Protein AF-A0A951G9G2-F1 (afdb_monomer_lite)

Secondary structure (DSSP, 8-state):
-----S-EEEEEEEETTTTEEEEEEEETTT--EEEEEEEEE----HHHHHHHHHTTPPP----------

pLDDT: mean 83.23, std 16.5, range [42.03, 96.5]

Foldseek 3Di:
DDPLPDDWDWDWDQPPVQQKIWIFTARPVPRDTDDTQDIDRHNDDPVVVVVCVVVVHDDDDDPDPRPGD

Radius of gyration: 15.07 Å; chains: 1; bounding box: 33×27×43 Å

Structure (mmCIF, N/CA/C/O backbone):
data_AF-A0A951G9G2-F1
#
_entry.id   AF-A0A951G9G2-F1
#
loop_
_atom_site.group_PDB
_atom_site.id
_atom_site.type_symbol
_atom_site.label_atom_id
_atom_site.label_alt_id
_atom_site.label_comp_id
_atom_site.label_asym_id
_atom_site.label_entity_id
_atom_site.label_seq_id
_atom_site.pdbx_PDB_ins_code
_atom_site.Cartn_x
_atom_site.Cartn_y
_atom_site.Cartn_z
_atom_site.occupancy
_atom_site.B_iso_or_equiv
_atom_site.auth_seq_id
_atom_site.auth_comp_id
_atom_site.auth_asym_id
_atom_site.auth_atom_id
_atom_site.pdbx_PDB_model_num
ATOM 1 N N . MET A 1 1 ? 15.134 6.356 -19.356 1.00 79.00 1 MET A N 1
ATOM 2 C CA . MET A 1 1 ? 14.442 5.055 -19.222 1.00 79.00 1 MET A CA 1
ATOM 3 C C . MET A 1 1 ? 14.957 4.395 -17.952 1.00 79.00 1 MET A C 1
ATOM 5 O O . MET A 1 1 ? 16.169 4.351 -17.790 1.00 79.00 1 MET A O 1
ATOM 9 N N . CYS A 1 2 ? 14.085 4.008 -17.017 1.00 91.81 2 CYS A N 1
ATOM 10 C CA . CYS A 1 2 ? 14.500 3.295 -15.804 1.00 91.81 2 CYS A CA 1
ATOM 11 C C . CYS A 1 2 ? 14.531 1.792 -16.107 1.00 91.81 2 CYS A C 1
ATOM 13 O O . CYS A 1 2 ? 13.587 1.272 -16.689 1.00 91.81 2 CYS A O 1
ATOM 15 N N . ASP A 1 3 ? 15.620 1.123 -15.744 1.00 91.50 3 ASP A N 1
ATOM 16 C CA . ASP A 1 3 ? 15.808 -0.326 -15.890 1.00 91.50 3 ASP A CA 1
ATOM 17 C C . ASP A 1 3 ? 15.155 -1.130 -14.755 1.00 91.50 3 ASP A C 1
ATOM 19 O O . ASP A 1 3 ? 15.036 -2.347 -14.852 1.00 91.50 3 ASP A O 1
ATOM 23 N N . HIS A 1 4 ? 14.703 -0.447 -13.697 1.00 90.81 4 HIS A N 1
ATOM 24 C CA . HIS A 1 4 ? 14.110 -1.029 -12.493 1.00 90.81 4 HIS A CA 1
ATOM 25 C C . HIS A 1 4 ? 15.008 -2.065 -11.805 1.00 90.81 4 HIS A C 1
ATOM 27 O O . HIS A 1 4 ? 14.519 -2.952 -11.120 1.00 90.81 4 HIS A O 1
ATOM 33 N N . LEU A 1 5 ? 16.325 -1.942 -11.954 1.00 87.69 5 LEU A N 1
ATOM 34 C CA . LEU A 1 5 ? 17.289 -2.755 -11.224 1.00 87.69 5 LEU A CA 1
ATOM 35 C C . LEU A 1 5 ? 17.731 -1.967 -9.985 1.00 87.69 5 LEU A C 1
ATOM 37 O O . LEU A 1 5 ? 18.271 -0.863 -10.104 1.00 87.69 5 LEU A O 1
ATOM 41 N N . GLY A 1 6 ? 17.460 -2.495 -8.792 1.00 86.44 6 GLY A N 1
ATOM 42 C CA . GLY A 1 6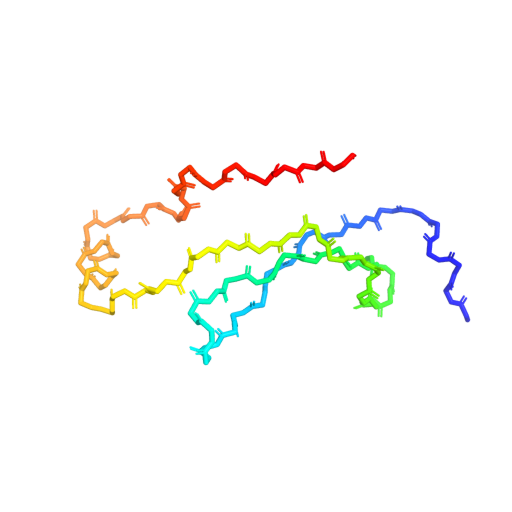 ? 17.828 -1.847 -7.534 1.00 86.44 6 GLY A CA 1
ATOM 43 C C . GLY A 1 6 ? 16.813 -2.062 -6.420 1.00 86.44 6 GLY A C 1
ATOM 44 O O . GLY A 1 6 ? 16.133 -3.085 -6.372 1.00 86.44 6 GLY A O 1
ATOM 45 N N . THR A 1 7 ? 16.755 -1.098 -5.507 1.00 93.25 7 THR A N 1
ATOM 46 C CA . THR A 1 7 ? 15.877 -1.132 -4.340 1.00 93.25 7 THR A CA 1
ATOM 47 C C . THR A 1 7 ? 14.446 -0.736 -4.688 1.00 93.25 7 THR A C 1
ATOM 49 O O . THR A 1 7 ? 14.172 -0.050 -5.683 1.00 93.25 7 THR A O 1
ATOM 52 N N . TYR A 1 8 ? 13.536 -1.203 -3.840 1.00 95.38 8 TYR A N 1
ATOM 53 C CA . TYR A 1 8 ? 12.118 -0.919 -3.923 1.00 95.38 8 TYR A CA 1
ATOM 54 C C . TYR A 1 8 ? 11.598 -0.512 -2.553 1.00 95.38 8 TYR A C 1
ATOM 56 O O . TYR A 1 8 ? 11.939 -1.134 -1.544 1.00 95.38 8 TYR A O 1
ATOM 64 N N . SER A 1 9 ? 10.700 0.463 -2.548 1.00 94.62 9 SER A N 1
ATOM 65 C CA . SER A 1 9 ? 9.922 0.839 -1.378 1.00 94.62 9 SER A CA 1
ATOM 66 C C . SER A 1 9 ? 8.569 0.145 -1.409 1.00 94.62 9 SER A C 1
ATOM 68 O O . SER A 1 9 ? 7.923 0.044 -2.455 1.00 94.62 9 SER A O 1
ATOM 70 N N . GLY A 1 10 ? 8.118 -0.308 -0.241 1.00 95.81 10 GLY A N 1
ATOM 71 C CA . GLY A 1 10 ? 6.742 -0.749 -0.050 1.00 95.81 10 GLY A CA 1
ATOM 72 C C . GLY A 1 10 ? 5.810 0.450 0.102 1.00 95.81 10 GLY A C 1
ATOM 73 O O . GLY A 1 10 ? 6.102 1.377 0.857 1.00 95.81 10 GLY A O 1
ATOM 74 N N . ALA A 1 11 ? 4.675 0.421 -0.587 1.00 94.69 11 ALA A N 1
ATOM 75 C CA . ALA A 1 11 ? 3.598 1.387 -0.416 1.00 94.69 11 ALA A CA 1
ATOM 76 C C . ALA A 1 11 ? 2.250 0.674 -0.281 1.00 94.69 11 ALA A C 1
ATOM 78 O O . ALA A 1 11 ? 2.070 -0.454 -0.745 1.00 94.69 11 ALA A O 1
ATOM 79 N N . SER A 1 12 ? 1.288 1.344 0.349 1.00 94.69 12 SER A N 1
ATOM 80 C CA . SER A 1 12 ? -0.088 0.872 0.449 1.00 94.69 12 SER A CA 1
ATOM 81 C C . SER A 1 12 ? -1.045 1.884 -0.171 1.00 94.69 12 SER A C 1
ATOM 83 O O . SER A 1 12 ? -0.868 3.098 -0.060 1.00 94.69 12 SER A O 1
ATOM 85 N N . ARG A 1 13 ? -2.077 1.378 -0.846 1.00 93.00 13 ARG A N 1
ATOM 86 C CA . ARG A 1 13 ? -3.147 2.185 -1.427 1.00 93.00 13 ARG A CA 1
ATOM 87 C C . ARG A 1 13 ? -4.485 1.720 -0.888 1.00 93.00 13 ARG A C 1
ATOM 89 O O . ARG A 1 13 ? -4.837 0.550 -1.015 1.00 93.00 13 ARG A O 1
ATOM 96 N N . TYR A 1 14 ? -5.243 2.650 -0.321 1.00 92.94 14 TYR A N 1
ATOM 97 C CA . TYR A 1 14 ? -6.572 2.355 0.191 1.00 92.94 14 TYR A CA 1
ATOM 98 C C . TYR A 1 14 ? -7.604 2.302 -0.938 1.00 92.94 14 TYR A C 1
ATOM 100 O O . TYR A 1 14 ? -7.846 3.295 -1.628 1.00 92.94 14 TYR A O 1
ATOM 108 N N . LEU A 1 15 ? -8.216 1.133 -1.113 1.00 93.44 15 LEU A N 1
ATOM 109 C CA . LEU A 1 15 ? -9.321 0.882 -2.027 1.00 93.44 15 LEU A CA 1
ATOM 110 C C . LEU A 1 15 ? -10.628 0.960 -1.237 1.00 93.44 15 LEU A C 1
ATOM 112 O O . LEU A 1 15 ? -11.137 -0.040 -0.736 1.00 93.44 15 LEU A O 1
ATOM 116 N N . ARG A 1 16 ? -11.167 2.176 -1.114 1.00 90.31 16 ARG A N 1
ATOM 117 C CA . ARG A 1 16 ? -12.343 2.463 -0.275 1.00 90.31 16 ARG A CA 1
ATOM 118 C C . ARG A 1 16 ? -13.561 1.601 -0.615 1.00 90.31 16 ARG A C 1
ATOM 120 O O . ARG A 1 16 ? -14.245 1.164 0.299 1.00 90.31 16 ARG A O 1
ATOM 127 N N . GLU A 1 17 ? -13.830 1.377 -1.899 1.00 92.62 17 GLU A N 1
ATOM 128 C CA . GLU A 1 17 ? -15.004 0.612 -2.348 1.00 92.62 17 GLU A CA 1
ATOM 129 C C . GLU A 1 17 ? -14.929 -0.867 -1.948 1.00 92.62 17 GLU A C 1
ATOM 131 O O . GLU A 1 17 ? -15.949 -1.463 -1.616 1.00 92.62 17 GLU A O 1
ATOM 136 N N . ALA A 1 18 ? -13.722 -1.439 -1.920 1.00 92.00 18 ALA A N 1
ATOM 137 C CA . ALA A 1 18 ? -13.490 -2.810 -1.471 1.00 92.00 18 ALA A CA 1
ATOM 138 C C . ALA A 1 18 ? -13.327 -2.904 0.060 1.00 92.00 18 ALA A C 1
ATOM 140 O O . ALA A 1 18 ? -13.593 -3.941 0.667 1.00 92.00 18 ALA A O 1
ATOM 141 N N . GLY A 1 19 ? -12.926 -1.804 0.704 1.00 92.19 19 GLY A N 1
ATOM 14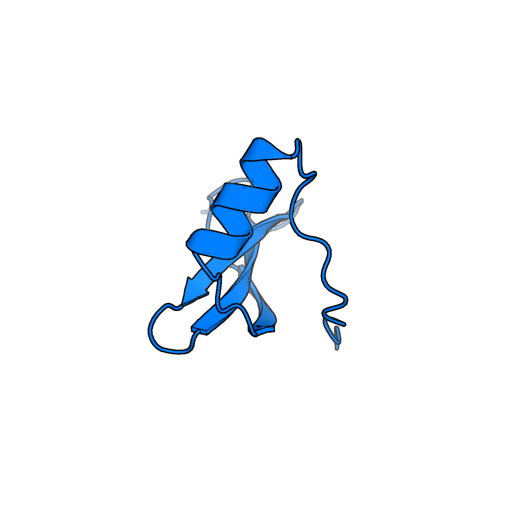2 C CA . GLY A 1 19 ? -12.515 -1.816 2.104 1.00 92.19 19 GLY A CA 1
ATOM 143 C C . GLY A 1 19 ? -11.220 -2.605 2.290 1.00 92.19 19 GLY A C 1
ATOM 144 O O . GLY A 1 19 ? -11.128 -3.405 3.215 1.00 92.19 19 GLY A O 1
ATOM 145 N N . GLU A 1 20 ? -10.253 -2.397 1.393 1.00 95.25 20 GLU A N 1
ATOM 146 C CA . GLU A 1 20 ? -8.978 -3.121 1.339 1.00 95.25 20 GLU A CA 1
ATOM 147 C C . GLU A 1 20 ? -7.791 -2.148 1.228 1.00 95.25 20 GLU A C 1
ATOM 149 O O . GLU A 1 20 ? -7.882 -1.090 0.597 1.00 95.25 20 GLU A O 1
ATOM 154 N N . LEU A 1 21 ? -6.637 -2.525 1.781 1.00 95.44 21 LEU A N 1
ATOM 155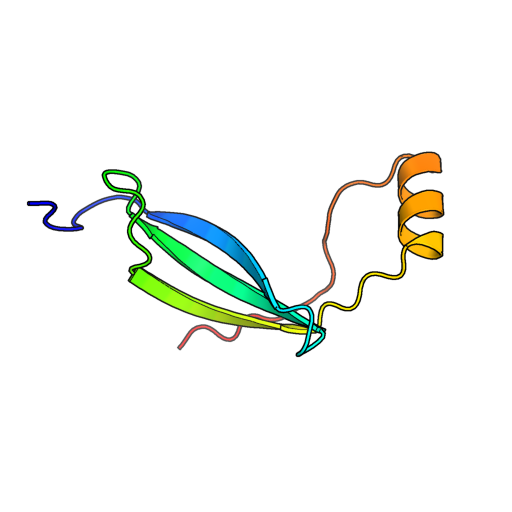 C CA . LEU A 1 21 ? -5.334 -1.969 1.422 1.00 95.44 21 LEU A CA 1
ATOM 156 C C . LEU A 1 21 ? -4.683 -2.856 0.369 1.00 95.44 21 LEU A C 1
ATOM 158 O O . LEU A 1 21 ? -4.430 -4.036 0.601 1.00 95.44 21 LEU A O 1
ATOM 162 N N . ARG A 1 22 ? -4.342 -2.260 -0.769 1.00 95.75 22 ARG A N 1
ATOM 163 C CA . ARG A 1 22 ? -3.509 -2.883 -1.794 1.00 95.75 22 ARG A CA 1
ATOM 164 C C . ARG A 1 22 ? -2.050 -2.541 -1.525 1.00 95.75 22 ARG A C 1
ATOM 166 O O . ARG A 1 22 ? -1.704 -1.363 -1.446 1.00 95.75 22 ARG A O 1
ATOM 173 N N . LEU A 1 23 ? -1.211 -3.557 -1.377 1.00 96.50 23 LEU A N 1
ATOM 174 C CA . LEU A 1 23 ? 0.212 -3.414 -1.082 1.00 96.50 23 LEU A CA 1
ATOM 175 C C . LEU A 1 23 ? 1.013 -3.546 -2.375 1.00 96.50 23 LEU A C 1
ATOM 177 O O . LEU A 1 23 ? 0.829 -4.505 -3.124 1.00 96.50 23 LEU A O 1
ATOM 181 N N . VAL A 1 24 ? 1.893 -2.588 -2.651 1.00 96.19 24 VAL A N 1
ATOM 182 C CA . VAL A 1 24 ? 2.650 -2.516 -3.905 1.00 96.19 24 VAL A CA 1
ATOM 183 C C . VAL A 1 24 ? 4.120 -2.207 -3.663 1.00 96.19 24 VAL A C 1
ATOM 185 O O . VAL A 1 24 ? 4.479 -1.520 -2.706 1.00 96.19 24 VAL A O 1
ATOM 188 N N . LEU A 1 25 ? 4.967 -2.685 -4.570 1.00 96.38 25 LEU A N 1
ATOM 189 C CA . LEU A 1 25 ? 6.352 -2.247 -4.692 1.00 96.38 25 LEU A CA 1
ATOM 190 C C . LEU A 1 25 ? 6.455 -1.076 -5.663 1.00 96.38 25 LEU A C 1
ATOM 192 O O . LEU A 1 25 ? 5.978 -1.150 -6.801 1.00 96.38 25 LEU A O 1
ATOM 196 N N . LEU A 1 26 ? 7.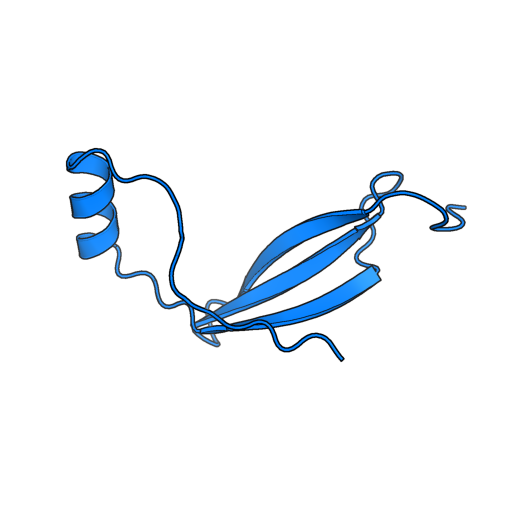136 -0.025 -5.217 1.00 96.19 26 LEU A N 1
ATOM 197 C CA . LEU A 1 26 ? 7.497 1.137 -6.016 1.00 96.19 26 LEU A CA 1
ATOM 198 C C . LEU A 1 26 ? 8.989 1.102 -6.325 1.00 96.19 26 LEU A C 1
ATOM 200 O O . LEU A 1 26 ? 9.811 0.806 -5.462 1.00 96.19 26 LEU A O 1
ATOM 204 N N . CYS A 1 27 ? 9.353 1.429 -7.561 1.00 95.88 27 CYS A N 1
ATOM 205 C CA . CYS A 1 27 ? 10.751 1.646 -7.904 1.00 95.88 27 CYS A CA 1
ATOM 206 C C . CYS A 1 27 ? 11.248 2.948 -7.268 1.00 95.88 27 CYS A C 1
ATOM 208 O O . CYS A 1 27 ? 10.765 4.020 -7.631 1.00 95.88 27 CYS A O 1
ATOM 210 N N . ASP A 1 28 ? 12.271 2.879 -6.417 1.00 95.31 28 ASP A N 1
ATOM 211 C CA . ASP A 1 28 ? 12.780 4.059 -5.697 1.00 95.31 28 ASP A CA 1
ATOM 212 C C . ASP A 1 28 ? 13.323 5.152 -6.624 1.00 95.31 28 ASP A C 1
ATOM 214 O O . ASP A 1 28 ? 13.355 6.328 -6.272 1.00 95.31 28 ASP A O 1
ATOM 218 N N . ARG A 1 29 ? 13.737 4.780 -7.841 1.00 94.56 29 ARG A N 1
ATOM 219 C CA . ARG A 1 29 ? 14.325 5.719 -8.803 1.00 94.56 29 ARG A CA 1
ATOM 220 C C . ARG A 1 29 ? 13.286 6.532 -9.576 1.00 94.56 29 ARG A C 1
ATOM 222 O O . ARG A 1 29 ? 13.560 7.668 -9.943 1.00 94.56 29 ARG A O 1
ATOM 229 N N . CYS A 1 30 ? 12.138 5.941 -9.906 1.00 94.56 30 CYS A N 1
ATOM 230 C CA . CYS A 1 30 ? 11.154 6.568 -10.803 1.00 94.56 30 CYS A CA 1
ATOM 231 C C . CYS A 1 30 ? 9.718 6.569 -10.271 1.00 94.56 30 CYS A C 1
ATOM 233 O O . CYS A 1 30 ? 8.830 7.083 -10.943 1.00 94.56 30 CYS A O 1
ATOM 235 N N . GLY A 1 31 ? 9.474 5.975 -9.104 1.00 93.62 31 GLY A N 1
ATOM 236 C CA . GLY A 1 31 ? 8.156 5.897 -8.477 1.00 93.62 31 GLY A CA 1
ATOM 237 C C . GLY A 1 31 ? 7.165 4.963 -9.173 1.00 93.62 31 GLY A C 1
ATOM 238 O O . GLY A 1 31 ? 6.022 4.875 -8.742 1.00 93.62 31 GLY A O 1
ATOM 239 N N . ALA A 1 32 ? 7.567 4.263 -10.239 1.00 95.06 32 ALA A N 1
ATOM 240 C CA . ALA A 1 32 ? 6.671 3.362 -10.952 1.00 95.06 32 ALA A CA 1
ATOM 241 C C . ALA A 1 32 ? 6.249 2.183 -10.061 1.00 95.06 32 ALA A C 1
ATOM 243 O O . ALA A 1 32 ? 7.109 1.523 -9.469 1.00 95.06 32 ALA A O 1
ATOM 244 N N . GLU A 1 33 ? 4.946 1.891 -10.024 1.00 95.25 33 GLU A N 1
ATOM 245 C CA . GLU A 1 33 ? 4.413 0.644 -9.466 1.00 95.25 33 GLU A CA 1
ATOM 246 C C . GLU A 1 33 ? 4.939 -0.543 -10.286 1.00 95.25 33 GLU A C 1
ATOM 248 O O . GLU A 1 33 ? 4.899 -0.531 -11.518 1.00 95.25 33 GLU A O 1
ATOM 253 N N . ARG A 1 34 ? 5.470 -1.562 -9.605 1.00 94.12 34 ARG A N 1
ATOM 254 C CA . ARG A 1 34 ? 6.099 -2.726 -10.251 1.00 94.12 34 ARG A CA 1
ATOM 255 C C . ARG A 1 34 ? 5.326 -4.007 -10.037 1.00 94.12 34 ARG A C 1
ATOM 257 O O . ARG A 1 34 ? 5.121 -4.758 -10.984 1.00 94.12 34 ARG A O 1
ATOM 264 N N . GLN A 1 35 ? 4.925 -4.250 -8.798 1.00 93.31 35 GLN A N 1
ATOM 265 C CA . GLN A 1 35 ? 4.278 -5.490 -8.409 1.00 93.31 35 GLN A CA 1
ATOM 266 C C . GLN A 1 35 ? 3.309 -5.236 -7.262 1.00 93.31 35 GLN A C 1
ATOM 268 O O . GLN A 1 35 ? 3.619 -4.487 -6.337 1.00 93.31 35 GLN A O 1
ATOM 273 N N . GLU A 1 36 ? 2.143 -5.873 -7.327 1.00 95.38 36 GLU A N 1
ATOM 274 C CA . GLU A 1 36 ? 1.247 -6.013 -6.183 1.00 95.38 36 GLU A CA 1
ATOM 275 C C . GLU A 1 36 ? 1.731 -7.184 -5.325 1.00 95.38 36 GLU A C 1
ATOM 277 O O . GLU A 1 36 ? 1.909 -8.291 -5.827 1.00 95.38 36 GLU A O 1
ATOM 282 N N . LEU A 1 37 ? 1.975 -6.917 -4.044 1.00 94.88 37 LEU A N 1
ATOM 283 C CA . LEU A 1 37 ? 2.398 -7.922 -3.067 1.00 94.88 37 LEU A CA 1
ATOM 284 C C . LEU A 1 37 ? 1.210 -8.655 -2.448 1.00 94.88 37 LEU A C 1
ATOM 286 O O . LEU A 1 37 ? 1.357 -9.764 -1.950 1.00 94.88 37 LEU A O 1
ATOM 290 N N . GLY A 1 38 ? 0.042 -8.021 -2.454 1.00 94.12 38 GLY A N 1
ATOM 291 C CA . GLY A 1 38 ? -1.178 -8.600 -1.928 1.00 94.12 38 GLY A CA 1
ATOM 292 C C . GLY A 1 38 ? -2.169 -7.542 -1.482 1.00 94.12 38 GLY A C 1
ATOM 293 O O . GLY A 1 38 ? -1.983 -6.334 -1.681 1.00 94.12 38 GLY A O 1
ATOM 294 N N . ARG A 1 39 ? -3.232 -8.032 -0.854 1.00 95.50 39 ARG A N 1
ATOM 295 C CA . ARG A 1 39 ? -4.324 -7.221 -0.332 1.00 95.50 39 ARG A CA 1
ATOM 296 C C . ARG A 1 39 ? -4.616 -7.601 1.103 1.00 95.50 39 ARG A C 1
ATOM 298 O O . ARG A 1 39 ? -4.449 -8.753 1.494 1.00 95.50 39 ARG A O 1
ATOM 305 N N . VAL A 1 40 ? -5.025 -6.604 1.868 1.00 93.44 40 VAL A N 1
ATOM 306 C CA . VAL A 1 40 ? -5.365 -6.734 3.280 1.00 93.44 40 VAL A CA 1
ATOM 307 C C . VAL A 1 40 ? -6.723 -6.098 3.490 1.00 93.44 40 VAL A C 1
ATOM 309 O O . VAL A 1 40 ? -6.908 -4.939 3.118 1.00 93.44 40 VAL A O 1
ATOM 312 N N . ASP A 1 41 ? -7.650 -6.824 4.109 1.00 92.50 41 ASP A N 1
ATOM 313 C CA . ASP A 1 41 ? -8.912 -6.242 4.554 1.00 92.50 41 ASP A CA 1
ATOM 314 C C . ASP A 1 41 ? -8.623 -5.074 5.494 1.00 92.50 41 ASP A C 1
ATOM 316 O O . ASP A 1 41 ? -7.929 -5.200 6.506 1.00 92.50 41 ASP A O 1
ATOM 320 N N . TYR A 1 42 ? -9.140 -3.904 5.143 1.00 88.88 42 TYR A N 1
ATOM 321 C CA . TYR A 1 42 ? -8.875 -2.680 5.872 1.00 88.88 42 TYR A CA 1
ATOM 322 C C . TYR A 1 42 ? -10.089 -1.765 5.833 1.00 88.88 42 TYR A C 1
ATOM 324 O O . TYR A 1 42 ? -10.314 -1.004 4.891 1.00 88.88 42 TYR A O 1
ATOM 332 N N . ARG A 1 43 ? -10.873 -1.832 6.906 1.00 87.69 43 ARG A N 1
ATOM 333 C CA . ARG A 1 43 ? -12.058 -1.003 7.125 1.00 87.69 43 ARG A CA 1
ATOM 334 C C . ARG A 1 43 ? -11.840 -0.185 8.393 1.00 87.69 43 ARG A C 1
ATOM 336 O O . ARG A 1 43 ? -12.233 -0.636 9.467 1.00 87.69 43 ARG A O 1
ATOM 343 N N . PRO A 1 44 ? -11.147 0.964 8.301 1.00 82.62 44 PRO A N 1
ATOM 344 C CA . PRO A 1 44 ? -10.868 1.774 9.473 1.00 82.62 44 PRO A CA 1
ATOM 345 C C . PRO A 1 44 ? -12.179 2.329 10.028 1.00 82.62 44 PRO A C 1
ATOM 347 O O . PRO A 1 44 ? -12.947 2.960 9.299 1.00 82.62 44 PRO A O 1
ATOM 350 N N . ASP A 1 45 ? -12.416 2.109 11.318 1.00 86.44 45 ASP A N 1
ATOM 351 C CA . ASP A 1 45 ? -13.487 2.774 12.048 1.00 86.44 45 ASP A CA 1
ATOM 352 C C . ASP A 1 45 ? -12.946 4.113 12.581 1.00 86.44 45 ASP A C 1
ATOM 354 O O . ASP A 1 45 ? -12.070 4.130 13.451 1.00 86.44 45 ASP A O 1
ATOM 358 N N . PRO A 1 46 ? -13.430 5.257 12.068 1.00 83.00 46 PRO A N 1
ATOM 359 C CA . PRO A 1 46 ? -12.893 6.560 12.429 1.00 83.00 46 PRO A CA 1
ATOM 360 C C . PRO A 1 46 ? -13.129 6.934 13.897 1.00 83.00 46 PRO A C 1
ATOM 362 O O . PRO A 1 46 ? -12.450 7.835 14.389 1.00 83.00 46 PRO A O 1
ATOM 365 N N . GLU A 1 47 ? -14.087 6.329 14.599 1.00 87.69 47 GLU A N 1
ATOM 366 C CA . GLU A 1 47 ? -14.283 6.546 16.039 1.00 87.69 47 GLU A CA 1
ATOM 367 C C . GLU A 1 47 ? -13.245 5.771 16.847 1.00 87.69 47 GLU A C 1
ATOM 369 O O . GLU A 1 47 ? -12.581 6.348 17.714 1.00 87.69 47 GLU A O 1
ATOM 374 N N . VAL A 1 48 ? -13.030 4.503 16.492 1.00 84.38 48 VAL A N 1
ATOM 375 C CA . VAL A 1 48 ? -12.009 3.648 17.114 1.00 84.38 48 VAL A CA 1
ATOM 376 C C . VAL A 1 48 ? -10.608 4.212 16.885 1.00 84.38 48 VAL A C 1
ATOM 378 O O . VAL A 1 48 ? -9.824 4.315 17.828 1.00 84.38 48 VAL A O 1
ATOM 381 N N . GLU A 1 49 ? -10.291 4.636 15.661 1.00 81.88 49 GLU A N 1
ATOM 382 C CA . GLU A 1 49 ? -8.976 5.195 15.337 1.00 81.88 49 GLU A CA 1
ATOM 383 C C . GLU A 1 49 ? -8.734 6.541 16.034 1.00 81.88 49 GLU A C 1
ATOM 385 O O . GLU A 1 49 ? -7.641 6.785 16.546 1.00 81.88 49 GLU A O 1
ATOM 390 N N . ARG A 1 50 ? -9.759 7.399 16.154 1.00 83.88 50 ARG A N 1
ATOM 391 C CA . ARG A 1 50 ? -9.656 8.637 16.948 1.00 83.88 50 ARG A CA 1
ATOM 392 C C . ARG A 1 50 ? -9.381 8.347 18.420 1.00 83.88 50 ARG A C 1
ATOM 394 O O . ARG A 1 50 ? -8.518 8.998 19.007 1.00 83.88 50 ARG A O 1
ATOM 401 N N . ALA A 1 51 ? -10.074 7.370 19.004 1.00 84.25 51 ALA A N 1
ATOM 402 C CA . ALA A 1 51 ? -9.837 6.958 20.384 1.00 84.25 51 ALA A CA 1
ATOM 403 C C . ALA A 1 51 ? -8.416 6.395 20.575 1.00 84.25 51 ALA A C 1
ATOM 405 O O . ALA A 1 51 ? -7.744 6.751 21.541 1.00 84.25 51 ALA A O 1
ATOM 406 N N . ARG A 1 52 ? -7.918 5.581 19.631 1.00 78.38 52 ARG A N 1
ATOM 407 C CA . ARG A 1 52 ? -6.543 5.049 19.646 1.00 78.38 52 ARG A CA 1
ATOM 408 C C . ARG A 1 52 ? -5.487 6.144 19.578 1.00 78.38 52 ARG A C 1
ATOM 410 O O . ARG A 1 52 ? -4.537 6.110 20.353 1.00 78.38 52 ARG A O 1
ATOM 417 N N . LEU A 1 53 ? -5.649 7.113 18.680 1.00 80.50 53 LEU A N 1
ATOM 418 C CA . LEU A 1 53 ? -4.719 8.237 18.551 1.00 80.50 53 LEU A CA 1
ATOM 419 C C . LEU A 1 53 ? -4.708 9.103 19.816 1.00 80.50 53 LEU A C 1
ATOM 421 O O . LEU A 1 53 ? -3.636 9.458 20.299 1.00 80.50 53 LEU A O 1
ATOM 425 N N . ALA A 1 54 ? -5.880 9.380 20.396 1.00 84.56 54 ALA A N 1
ATOM 426 C CA . ALA A 1 54 ? -5.988 10.093 21.669 1.00 84.56 54 ALA A CA 1
ATOM 427 C C . ALA A 1 54 ? -5.335 9.325 22.835 1.00 84.56 54 ALA A C 1
ATOM 429 O O . ALA A 1 54 ? -4.786 9.939 23.746 1.00 84.56 54 ALA A O 1
ATOM 430 N N . ALA A 1 55 ? -5.352 7.990 22.781 1.00 79.69 55 ALA A N 1
ATOM 431 C CA . ALA A 1 55 ? -4.697 7.104 23.741 1.00 79.69 55 ALA A CA 1
ATOM 432 C 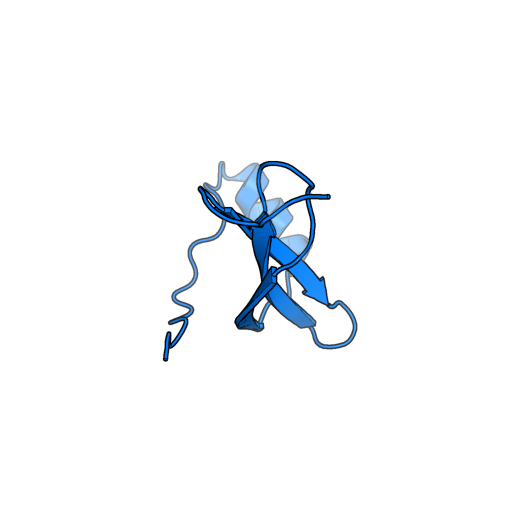C . ALA A 1 55 ? -3.192 6.870 23.467 1.00 79.69 55 ALA A C 1
ATOM 434 O O . ALA A 1 55 ? -2.573 6.065 24.160 1.00 79.69 55 ALA A O 1
ATOM 435 N N . GLY A 1 56 ? -2.590 7.552 22.481 1.00 75.31 56 GLY A N 1
ATOM 436 C CA . GLY A 1 56 ? -1.157 7.447 22.165 1.00 75.31 56 GLY A CA 1
ATOM 437 C C . GLY A 1 56 ? -0.769 6.270 21.258 1.00 75.31 56 GLY A C 1
ATOM 438 O O . GLY A 1 56 ? 0.369 5.808 21.306 1.00 75.31 56 GLY A O 1
ATOM 439 N N . GLY A 1 57 ? -1.702 5.751 20.455 1.00 59.19 57 GLY A N 1
ATOM 440 C CA . GLY A 1 57 ? -1.519 4.538 19.655 1.00 59.19 57 GLY A CA 1
ATOM 441 C C . GLY A 1 57 ? -0.358 4.584 18.647 1.00 59.19 57 GLY A C 1
ATOM 442 O O . GLY A 1 57 ? -0.292 5.470 17.795 1.00 59.19 57 GLY A O 1
ATOM 443 N N . ALA A 1 58 ? 0.511 3.568 18.708 1.00 58.56 58 ALA A N 1
ATOM 444 C CA . ALA A 1 58 ? 1.472 3.216 17.660 1.00 58.56 58 ALA A CA 1
ATOM 445 C C . ALA A 1 58 ? 0.769 2.550 16.456 1.00 58.56 58 ALA A C 1
ATOM 447 O O . ALA A 1 58 ? -0.210 1.819 16.614 1.00 58.56 58 ALA A O 1
ATOM 448 N N . ALA A 1 59 ? 1.270 2.822 15.248 1.00 54.62 59 ALA A N 1
ATOM 449 C CA . ALA A 1 59 ? 0.599 2.533 13.982 1.00 54.62 59 ALA A CA 1
ATOM 450 C C . ALA A 1 59 ? 0.524 1.034 13.605 1.00 54.62 59 ALA A C 1
ATOM 452 O O . ALA A 1 59 ? 1.514 0.313 13.661 1.00 54.62 59 ALA A O 1
ATOM 453 N N . LEU A 1 60 ? -0.673 0.633 13.151 1.00 57.56 60 LEU A N 1
ATOM 454 C CA . LEU A 1 60 ? -1.006 -0.430 12.185 1.00 57.56 60 LEU A CA 1
ATOM 455 C C . LEU A 1 60 ? -0.198 -1.741 12.264 1.00 57.56 60 LEU A C 1
ATOM 457 O O . LEU A 1 60 ? 0.617 -2.043 11.397 1.00 57.56 60 LEU A O 1
ATOM 461 N N . GLY A 1 61 ? -0.522 -2.576 13.252 1.00 45.84 61 GLY A N 1
ATOM 462 C CA . GLY A 1 61 ? -0.094 -3.975 13.322 1.00 45.84 61 GLY A CA 1
ATOM 463 C C . GLY A 1 61 ? -1.268 -4.901 13.630 1.00 45.84 61 GLY A C 1
ATOM 464 O O . GLY A 1 61 ? -1.388 -5.397 14.744 1.00 45.84 61 GLY A O 1
ATOM 465 N N . GLY A 1 62 ? -2.169 -5.099 12.667 1.00 48.12 62 GLY A N 1
ATOM 466 C CA . GLY A 1 62 ? -3.055 -6.267 12.669 1.00 48.12 62 GLY A CA 1
ATOM 467 C C . GLY A 1 62 ? -2.347 -7.431 11.966 1.00 48.12 62 GLY A C 1
ATOM 468 O O . GLY A 1 62 ? -1.626 -7.170 11.000 1.00 48.12 62 GLY A O 1
ATOM 469 N N . PRO A 1 63 ? -2.506 -8.692 12.409 1.00 42.03 63 PRO A N 1
ATOM 470 C CA . PRO A 1 63 ? -1.861 -9.832 11.769 1.00 42.03 63 PRO A CA 1
ATOM 471 C C . PRO A 1 63 ? -2.532 -10.109 10.420 1.00 42.03 63 PRO A C 1
ATOM 473 O O . PRO A 1 63 ? -3.411 -10.957 10.315 1.00 42.03 63 PRO A O 1
ATOM 476 N N . SER A 1 64 ? -2.129 -9.385 9.379 1.00 52.31 64 SER A N 1
ATOM 477 C CA . SER A 1 64 ? -2.435 -9.780 8.012 1.00 52.31 64 SER A CA 1
ATOM 478 C C . SER A 1 64 ? -1.231 -10.526 7.472 1.00 52.31 64 SER A C 1
ATOM 480 O O . SER A 1 64 ? -0.208 -9.933 7.130 1.00 52.31 64 SER A O 1
ATOM 482 N N . ALA A 1 65 ? -1.340 -11.852 7.453 1.00 49.34 65 ALA A N 1
ATOM 483 C CA . ALA A 1 65 ? -0.379 -12.703 6.779 1.00 49.34 65 ALA A CA 1
ATOM 484 C C . ALA A 1 65 ? -0.465 -12.411 5.277 1.00 49.34 65 ALA A C 1
ATOM 486 O O . ALA A 1 65 ? -1.387 -12.846 4.592 1.00 49.34 65 ALA A O 1
ATOM 487 N N . ILE A 1 66 ? 0.484 -11.628 4.772 1.00 51.56 66 ILE A N 1
ATOM 488 C CA . ILE A 1 66 ? 0.724 -11.514 3.339 1.00 51.56 66 ILE A CA 1
ATOM 489 C C . ILE A 1 66 ? 1.367 -12.841 2.936 1.00 51.56 66 ILE A C 1
ATOM 491 O O . ILE A 1 66 ? 2.525 -13.097 3.266 1.00 51.56 66 ILE A O 1
ATOM 495 N N . ALA A 1 67 ? 0.604 -13.716 2.286 1.00 49.75 67 ALA A N 1
ATOM 496 C CA . ALA A 1 67 ? 1.166 -14.903 1.660 1.00 49.75 67 ALA A CA 1
ATOM 497 C C . ALA A 1 67 ? 1.953 -14.451 0.421 1.00 49.75 67 ALA A C 1
ATOM 499 O O . ALA A 1 67 ? 1.365 -14.104 -0.602 1.00 49.75 67 ALA A O 1
ATOM 500 N N . LEU A 1 68 ? 3.278 -14.391 0.549 1.00 44.03 68 LEU A N 1
ATOM 501 C CA . LEU A 1 68 ? 4.182 -14.191 -0.581 1.00 44.03 68 LEU A CA 1
ATOM 502 C C . LEU A 1 68 ? 4.295 -15.517 -1.360 1.00 44.03 68 LEU A C 1
ATOM 504 O O . LEU A 1 68 ? 4.478 -16.553 -0.714 1.00 44.03 68 LEU A O 1
ATOM 508 N N . PRO A 1 69 ? 4.154 -15.506 -2.698 1.00 49.38 69 PRO A N 1
ATOM 509 C CA . PRO A 1 69 ? 4.408 -16.674 -3.541 1.00 49.38 69 PRO A CA 1
ATOM 510 C C . PRO A 1 69 ? 5.899 -17.024 -3.634 1.00 49.38 69 PRO A C 1
ATOM 512 O O . PRO A 1 69 ? 6.743 -16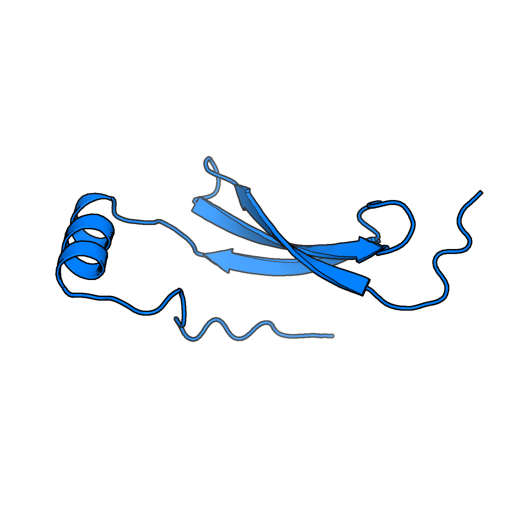.106 -3.497 1.00 49.38 69 PRO A O 1
#

Sequence (69 aa):
MCDHLGTYSGASRYLREAGELRLVLLCDRCGAERQELGRVDYRPDPEVERARLAAGGAALGGPSAIALP